Protein AF-A0A1M6SQ34-F1 (afdb_monomer_lite)

Organism: NCBI:txid1121950

Secondary structure (DSSP, 8-state):
-HHHHHHHHHHHHHHHHHHHHHHHHHHHHHHHHHHHHHHHHHHHHHHHHHHHHHHHHHHHHHHHHHHHHHHHHHHHHHHHHTTSTT---HHHHHHHHHHHHTTT-SS-S-EEEEEEE-SSEEEEEEEEEETTEEEEEEEEEE---HHHHHHHHHHHHHHHS--

Radius of gyration: 38.86 Å; chains: 1; bounding box: 76×43×124 Å

Sequence (163 aa):
MAGKAAENMLKKIAEKVPERKREEDTKQRFRLSGSATVEMAYVMPIVLLVFVVVMNLCFYYHDKNILNAIAYETAVLGSQKERTPKGFDEGELQTHFLQRLEGKMILFSSASVNVSKNSSYITVSSSASKKRMRIHIEQRASVTEPEKYIRLLRKVKNGGESQ

Structure (mmCIF, N/CA/C/O backbone):
data_AF-A0A1M6SQ34-F1
#
_entry.id   AF-A0A1M6SQ34-F1
#
loop_
_atom_site.group_PDB
_atom_site.id
_atom_site.type_symbol
_atom_site.label_atom_id
_atom_site.label_alt_id
_atom_site.label_comp_id
_atom_site.label_asym_id
_atom_site.label_entity_id
_atom_site.label_seq_id
_atom_site.pdbx_PDB_ins_code
_atom_site.Cartn_x
_atom_site.Cartn_y
_atom_site.Cartn_z
_atom_site.occupancy
_atom_site.B_iso_or_equiv
_atom_site.auth_seq_id
_atom_site.auth_comp_id
_atom_site.auth_asym_id
_atom_site.auth_atom_id
_atom_site.pdbx_PDB_model_num
ATOM 1 N N . MET A 1 1 ? 39.872 -14.318 -89.079 1.00 57.56 1 MET A N 1
ATOM 2 C CA . MET A 1 1 ? 40.341 -13.519 -87.919 1.00 57.56 1 MET A CA 1
ATOM 3 C C . MET A 1 1 ? 39.223 -13.042 -86.974 1.00 57.56 1 MET A C 1
ATOM 5 O O . MET A 1 1 ? 39.548 -12.596 -85.884 1.00 57.56 1 MET A O 1
ATOM 9 N N . ALA A 1 2 ? 37.930 -13.191 -87.307 1.00 61.06 2 ALA A N 1
ATOM 10 C CA . ALA A 1 2 ? 36.819 -12.705 -86.470 1.00 61.06 2 ALA A CA 1
ATOM 11 C C . ALA A 1 2 ? 36.485 -13.569 -85.226 1.00 61.06 2 ALA A C 1
ATOM 13 O O . ALA A 1 2 ? 36.028 -13.034 -84.221 1.00 61.06 2 ALA A O 1
ATOM 14 N N . GLY A 1 3 ? 36.759 -14.883 -85.248 1.00 67.25 3 GLY A N 1
ATOM 15 C CA . GLY A 1 3 ? 36.380 -15.800 -84.154 1.00 67.25 3 GLY A CA 1
ATOM 16 C C . GLY A 1 3 ? 37.106 -15.558 -82.821 1.00 67.25 3 GLY A C 1
ATOM 17 O O . GLY A 1 3 ? 36.475 -15.552 -81.769 1.00 67.25 3 GLY A O 1
ATOM 18 N N . LYS A 1 4 ? 38.412 -15.252 -82.857 1.00 74.94 4 LYS A N 1
ATOM 19 C CA . LYS A 1 4 ? 39.211 -14.983 -81.641 1.00 74.94 4 LYS A CA 1
ATOM 20 C C . LYS A 1 4 ? 38.807 -13.685 -80.933 1.00 74.94 4 LYS A C 1
ATOM 22 O O . LYS A 1 4 ? 38.934 -13.581 -79.717 1.00 74.94 4 LYS A O 1
ATOM 27 N N . ALA A 1 5 ? 38.320 -12.691 -81.678 1.00 78.25 5 ALA A N 1
ATOM 28 C CA . ALA A 1 5 ? 37.847 -11.436 -81.098 1.00 78.25 5 ALA A CA 1
ATOM 29 C C . ALA A 1 5 ? 36.542 -11.644 -80.315 1.00 78.25 5 ALA A C 1
ATOM 31 O O . ALA A 1 5 ? 36.414 -11.145 -79.198 1.00 78.25 5 ALA A O 1
ATOM 32 N N . ALA A 1 6 ? 35.615 -12.435 -80.865 1.00 79.88 6 ALA A N 1
ATOM 33 C CA . ALA A 1 6 ? 34.361 -12.780 -80.202 1.00 79.88 6 ALA A CA 1
ATOM 34 C C . ALA A 1 6 ? 34.595 -13.613 -78.930 1.00 79.88 6 ALA A C 1
ATOM 36 O O . ALA A 1 6 ? 34.046 -13.281 -77.882 1.00 79.88 6 ALA A O 1
ATOM 37 N N . GLU A 1 7 ? 35.472 -14.621 -78.970 1.00 82.38 7 GLU A N 1
ATOM 38 C CA . GLU A 1 7 ? 35.822 -15.403 -77.773 1.00 82.38 7 GLU A CA 1
ATOM 39 C C . GLU A 1 7 ? 36.468 -14.552 -76.675 1.00 82.38 7 GLU A C 1
ATOM 41 O O . GLU A 1 7 ? 36.139 -14.705 -75.500 1.00 82.38 7 GLU A O 1
ATOM 46 N N . ASN A 1 8 ? 37.349 -13.617 -77.039 1.00 82.19 8 ASN A N 1
ATOM 47 C CA . ASN A 1 8 ? 37.976 -12.721 -76.068 1.00 82.19 8 ASN A CA 1
ATOM 48 C C . ASN A 1 8 ? 36.972 -11.738 -75.449 1.00 82.19 8 ASN A C 1
ATOM 50 O O . ASN A 1 8 ? 37.088 -11.408 -74.268 1.00 82.19 8 ASN A O 1
ATOM 54 N N . MET A 1 9 ? 35.970 -11.286 -76.211 1.00 79.31 9 MET A N 1
ATOM 55 C CA . MET A 1 9 ? 34.881 -10.473 -75.661 1.00 79.31 9 MET A CA 1
ATOM 56 C C . MET A 1 9 ? 33.975 -11.289 -74.739 1.00 79.31 9 MET A C 1
ATOM 58 O O . MET A 1 9 ? 33.649 -10.821 -73.651 1.00 79.31 9 MET A O 1
ATOM 62 N N . LEU A 1 10 ? 33.618 -12.516 -75.124 1.00 82.12 10 LEU A N 1
ATOM 63 C CA . LEU A 1 10 ? 32.797 -13.396 -74.293 1.00 82.12 10 LEU A CA 1
ATOM 64 C C . LEU A 1 10 ? 33.511 -13.776 -72.994 1.00 82.12 10 LEU A C 1
ATOM 66 O O . LEU A 1 10 ? 32.885 -13.731 -71.939 1.00 82.12 10 LEU A O 1
ATOM 70 N N . LYS A 1 11 ? 34.823 -14.045 -73.032 1.00 80.38 11 LYS A N 1
ATOM 71 C CA . LYS A 1 11 ? 35.632 -14.274 -71.823 1.00 80.38 11 LYS A CA 1
ATOM 72 C C . LYS A 1 11 ? 35.660 -13.046 -70.912 1.00 80.38 11 LYS A C 1
ATOM 74 O O . LYS A 1 11 ? 35.396 -13.180 -69.723 1.00 80.38 11 LYS A O 1
ATOM 79 N N . LYS A 1 12 ? 35.856 -11.841 -71.464 1.00 81.12 12 LYS A N 1
ATOM 80 C CA . LYS A 1 12 ? 35.785 -10.589 -70.686 1.00 81.12 12 LYS A CA 1
ATOM 81 C C . LYS A 1 12 ? 34.411 -10.354 -70.063 1.00 81.12 12 LYS A C 1
ATOM 83 O O . LYS A 1 12 ? 34.329 -9.846 -68.952 1.00 81.12 12 LYS A O 1
ATOM 88 N N . ILE A 1 13 ? 33.330 -10.695 -70.760 1.00 78.00 13 ILE A N 1
ATOM 89 C CA . ILE A 1 13 ? 31.970 -10.566 -70.222 1.00 78.00 13 ILE A CA 1
ATOM 90 C C . ILE A 1 13 ? 31.747 -11.602 -69.114 1.00 78.00 13 ILE A C 1
ATOM 92 O O . ILE A 1 13 ? 31.276 -11.243 -68.037 1.00 78.00 13 ILE A O 1
ATOM 96 N N . ALA A 1 14 ? 32.137 -12.856 -69.347 1.00 80.25 14 ALA A N 1
ATOM 97 C CA . ALA A 1 14 ? 31.991 -13.952 -68.395 1.00 80.25 14 ALA A CA 1
ATOM 98 C C . ALA A 1 14 ? 32.818 -13.762 -67.116 1.00 80.25 14 ALA A C 1
ATOM 100 O O . ALA A 1 14 ? 32.403 -14.255 -66.078 1.00 80.25 14 ALA A O 1
ATOM 101 N N . GLU A 1 15 ? 33.937 -13.036 -67.168 1.00 81.50 15 GLU A N 1
ATOM 102 C CA . GLU A 1 15 ? 34.767 -12.698 -66.001 1.00 81.50 15 GLU A CA 1
ATOM 103 C C . GLU A 1 15 ? 34.264 -11.435 -65.274 1.00 81.50 15 GLU A C 1
ATOM 105 O O . GLU A 1 15 ? 34.242 -11.368 -64.048 1.00 81.50 15 GLU A O 1
ATOM 110 N N . LYS A 1 16 ? 33.722 -10.460 -66.012 1.00 76.94 16 LYS A N 1
ATOM 111 C CA . LYS A 1 16 ? 33.217 -9.195 -65.447 1.00 76.94 16 LYS A CA 1
ATOM 112 C C . LYS A 1 16 ? 31.826 -9.301 -64.810 1.00 76.94 16 LYS A C 1
ATOM 114 O O . LYS A 1 16 ? 31.426 -8.437 -64.029 1.00 76.94 16 LYS A O 1
ATOM 119 N N . VAL A 1 17 ? 31.051 -10.328 -65.160 1.00 75.06 17 VAL A N 1
ATOM 120 C CA . VAL A 1 17 ? 29.761 -10.655 -64.524 1.00 75.06 17 VAL A CA 1
ATOM 121 C C . VAL A 1 17 ? 29.927 -11.176 -63.084 1.00 75.06 17 VAL A C 1
ATOM 123 O O . VAL A 1 17 ? 29.259 -10.633 -62.201 1.00 75.06 17 VAL A O 1
ATOM 126 N N . PRO A 1 18 ? 30.783 -12.177 -62.793 1.00 72.25 18 PRO A N 1
ATOM 127 C CA . PRO A 1 18 ? 30.991 -12.669 -61.437 1.00 72.25 18 PRO A CA 1
ATOM 128 C C . PRO A 1 18 ? 31.678 -11.639 -60.542 1.00 72.25 18 PRO A C 1
ATOM 130 O O . PRO A 1 18 ? 31.318 -11.578 -59.373 1.00 72.25 18 PRO A O 1
ATOM 133 N N . GLU A 1 19 ? 32.586 -10.797 -61.055 1.00 76.38 19 GLU A N 1
ATOM 134 C CA . GLU A 1 19 ? 33.167 -9.703 -60.258 1.00 76.38 19 GLU A CA 1
ATOM 135 C C . GLU A 1 19 ? 32.128 -8.654 -59.855 1.00 76.38 19 GLU A C 1
ATOM 137 O O . GLU A 1 19 ? 32.046 -8.307 -58.678 1.00 76.38 19 GLU A O 1
ATOM 142 N N . ARG A 1 20 ? 31.257 -8.225 -60.782 1.00 75.81 20 ARG A N 1
ATOM 143 C CA . ARG A 1 20 ? 30.170 -7.288 -60.448 1.00 75.81 20 ARG A CA 1
ATOM 144 C C . ARG A 1 20 ? 29.190 -7.858 -59.427 1.00 75.81 20 ARG A C 1
ATOM 146 O O . ARG A 1 20 ? 28.830 -7.153 -58.491 1.00 75.81 20 ARG A O 1
ATOM 153 N N . LYS A 1 21 ? 28.803 -9.133 -59.559 1.00 74.12 21 LYS A N 1
ATOM 154 C CA . LYS A 1 21 ? 27.961 -9.797 -58.548 1.00 74.12 21 LYS A CA 1
ATOM 155 C C . LYS A 1 21 ? 28.653 -9.864 -57.186 1.00 74.12 21 LYS A C 1
ATOM 157 O O . LYS A 1 21 ? 28.020 -9.594 -56.172 1.00 74.12 21 LYS A O 1
ATOM 162 N N . ARG A 1 22 ? 29.958 -10.166 -57.155 1.00 68.44 22 ARG A N 1
ATOM 163 C CA . ARG A 1 22 ? 30.738 -10.219 -55.910 1.00 68.44 22 ARG A CA 1
ATOM 164 C C . ARG A 1 22 ? 30.814 -8.849 -55.231 1.00 68.44 22 ARG A C 1
ATOM 166 O O . ARG A 1 22 ? 30.653 -8.774 -54.016 1.00 68.44 22 ARG A O 1
ATOM 173 N N . GLU A 1 23 ? 31.026 -7.772 -55.984 1.00 74.56 23 GLU A N 1
ATOM 174 C CA . GLU A 1 23 ? 31.031 -6.406 -55.443 1.00 74.56 23 GLU A CA 1
ATOM 175 C C . GLU A 1 23 ? 29.658 -5.977 -54.906 1.00 74.56 23 GLU A C 1
ATOM 177 O O . GLU A 1 23 ? 29.587 -5.403 -53.816 1.00 74.56 23 GLU A O 1
ATOM 182 N N . GLU A 1 24 ? 28.570 -6.276 -55.625 1.00 73.75 24 GLU A N 1
ATOM 183 C CA . GLU A 1 24 ? 27.200 -5.970 -55.190 1.00 73.75 24 GLU A CA 1
ATOM 184 C C . GLU A 1 24 ? 26.819 -6.733 -53.915 1.00 73.75 24 GLU A C 1
ATOM 186 O O . GLU A 1 24 ? 26.360 -6.107 -52.957 1.00 73.75 24 GLU A O 1
ATOM 191 N N . ASP A 1 25 ? 27.106 -8.037 -53.845 1.00 69.31 25 ASP A N 1
ATOM 192 C CA . ASP A 1 25 ? 26.870 -8.862 -52.654 1.00 69.31 25 ASP A CA 1
ATOM 193 C C . ASP A 1 25 ? 27.677 -8.359 -51.448 1.00 69.31 25 ASP A C 1
ATOM 195 O O . ASP A 1 25 ? 27.176 -8.316 -50.321 1.00 69.31 25 ASP A O 1
ATOM 199 N N . THR A 1 26 ? 28.924 -7.930 -51.668 1.00 68.00 26 THR A N 1
ATOM 200 C CA . THR A 1 26 ? 29.787 -7.406 -50.597 1.00 68.00 26 THR A CA 1
ATOM 201 C C . THR A 1 26 ? 29.267 -6.061 -50.086 1.00 68.00 26 THR A C 1
ATOM 203 O O . THR A 1 26 ? 29.181 -5.857 -48.874 1.00 68.00 26 THR A O 1
ATOM 206 N N . LYS A 1 27 ? 28.824 -5.169 -50.985 1.00 65.25 27 LYS A N 1
ATOM 207 C CA . LYS A 1 27 ? 28.157 -3.904 -50.626 1.00 65.25 27 LYS A CA 1
ATOM 208 C C . LYS A 1 27 ? 26.837 -4.131 -49.893 1.00 65.25 27 LYS A C 1
ATOM 210 O O . LYS A 1 27 ? 26.537 -3.408 -48.942 1.00 65.25 27 LYS A O 1
ATOM 215 N N . GLN A 1 28 ? 26.044 -5.112 -50.322 1.00 66.88 28 GLN A N 1
ATOM 216 C CA . GLN A 1 28 ? 24.760 -5.439 -49.708 1.00 66.88 28 GLN A CA 1
ATOM 217 C C . GLN A 1 28 ? 24.957 -6.038 -48.310 1.00 66.88 28 GLN A C 1
ATOM 219 O O . GLN A 1 28 ? 24.293 -5.605 -47.370 1.00 66.88 28 GLN A O 1
ATOM 224 N N . ARG A 1 29 ? 25.936 -6.936 -48.133 1.00 62.81 29 ARG A N 1
ATOM 225 C CA . ARG A 1 29 ? 26.348 -7.459 -46.819 1.00 62.81 29 ARG A CA 1
ATOM 226 C C . ARG A 1 29 ? 26.829 -6.357 -45.877 1.00 62.81 29 ARG A C 1
ATOM 228 O O . ARG A 1 29 ? 26.398 -6.322 -44.729 1.00 62.81 29 ARG A O 1
ATOM 235 N N . PHE A 1 30 ? 27.643 -5.417 -46.361 1.00 61.28 30 PHE A N 1
ATOM 236 C CA . PHE A 1 30 ? 28.091 -4.274 -45.555 1.00 61.28 30 PHE A CA 1
ATOM 237 C C . PHE A 1 30 ? 26.922 -3.361 -45.142 1.00 61.28 30 PHE A C 1
ATOM 239 O O . PHE A 1 30 ? 26.850 -2.928 -43.992 1.00 61.28 30 PHE A O 1
ATOM 246 N N . ARG A 1 31 ? 25.961 -3.117 -46.050 1.00 60.91 31 ARG A N 1
ATOM 247 C CA . ARG A 1 31 ? 24.715 -2.382 -45.747 1.00 60.91 31 ARG A CA 1
ATOM 248 C C . ARG A 1 31 ? 23.844 -3.093 -44.707 1.00 60.91 31 ARG A C 1
ATOM 250 O O . ARG A 1 31 ? 23.296 -2.425 -43.835 1.00 60.91 31 ARG A O 1
ATOM 257 N N . LEU A 1 32 ? 23.733 -4.419 -44.776 1.00 60.38 32 LEU A N 1
ATOM 258 C CA . LEU A 1 32 ? 22.963 -5.229 -43.822 1.00 60.38 32 LEU A CA 1
ATOM 259 C C . LEU A 1 32 ? 23.627 -5.262 -42.430 1.00 60.38 32 LEU A C 1
ATOM 261 O O . LEU A 1 32 ? 22.932 -5.128 -41.425 1.00 60.38 32 LEU A O 1
ATOM 265 N N . SER A 1 33 ? 24.962 -5.344 -42.353 1.00 61.47 33 SER A N 1
ATOM 266 C CA . SER A 1 33 ? 25.711 -5.278 -41.083 1.00 61.47 33 SER A CA 1
ATOM 267 C C . SER A 1 33 ? 25.616 -3.918 -40.383 1.00 61.47 33 SER A C 1
ATOM 269 O O . SER A 1 33 ? 25.590 -3.861 -39.152 1.00 61.47 33 SER A O 1
ATOM 271 N N . GLY A 1 34 ? 25.526 -2.825 -41.150 1.00 61.81 34 GLY A N 1
ATOM 272 C CA . GLY A 1 34 ? 25.296 -1.486 -40.603 1.00 61.81 34 GLY A CA 1
ATOM 273 C C . GLY A 1 34 ? 23.908 -1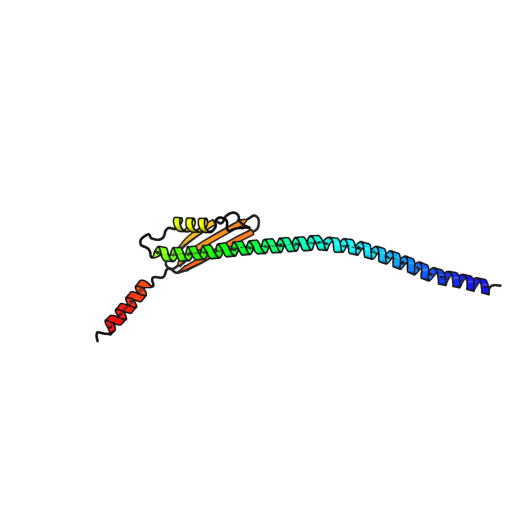.343 -39.969 1.00 61.81 34 GLY A C 1
ATOM 274 O O . GLY A 1 34 ? 23.812 -0.880 -38.836 1.00 61.81 34 GLY A O 1
ATOM 275 N N . SER A 1 35 ? 22.847 -1.802 -40.651 1.00 68.38 35 SER A N 1
ATOM 276 C CA . SER A 1 35 ? 21.461 -1.734 -40.139 1.00 68.38 35 SER A CA 1
ATOM 277 C C . SER A 1 35 ? 21.263 -2.580 -38.881 1.00 68.38 35 SER A C 1
ATOM 279 O O . SER A 1 35 ? 20.706 -2.102 -37.896 1.00 68.38 35 SER A O 1
ATOM 281 N N . ALA A 1 36 ? 21.808 -3.803 -38.865 1.00 68.44 36 ALA A N 1
ATOM 282 C CA . ALA A 1 36 ? 21.692 -4.710 -37.724 1.00 68.44 36 ALA A CA 1
ATOM 283 C C . ALA A 1 36 ? 22.315 -4.135 -36.438 1.00 68.44 36 ALA A C 1
ATOM 285 O O . ALA A 1 36 ? 21.791 -4.340 -35.347 1.00 68.44 36 ALA A O 1
ATOM 286 N N . THR A 1 37 ? 23.410 -3.375 -36.548 1.00 76.19 37 THR A N 1
ATOM 287 C CA . THR A 1 37 ? 24.051 -2.739 -35.384 1.00 76.19 37 THR A CA 1
ATOM 288 C C . THR A 1 37 ? 23.166 -1.644 -34.780 1.00 76.19 37 THR A C 1
ATOM 290 O O . THR A 1 37 ? 23.064 -1.540 -33.558 1.00 76.19 37 THR A O 1
ATOM 293 N N . VAL A 1 38 ? 22.485 -0.856 -35.621 1.00 74.44 38 VAL A N 1
ATOM 294 C CA . VAL A 1 38 ? 21.552 0.191 -35.172 1.00 74.44 38 VAL A CA 1
ATOM 295 C C . VAL A 1 38 ? 20.294 -0.432 -34.561 1.00 74.44 38 VAL A C 1
ATOM 297 O O . VAL A 1 38 ? 19.832 0.019 -33.519 1.00 74.44 38 VAL A O 1
ATOM 300 N N . GLU A 1 39 ? 19.778 -1.512 -35.148 1.00 76.75 39 GLU A N 1
ATOM 301 C CA . GLU A 1 39 ? 18.633 -2.260 -34.610 1.00 76.75 39 GLU A CA 1
ATOM 302 C C . GLU A 1 39 ? 18.947 -2.884 -33.240 1.00 76.75 39 GLU A C 1
ATOM 304 O O . GLU A 1 39 ? 18.167 -2.747 -32.296 1.00 76.75 39 GLU A O 1
ATOM 309 N N . MET A 1 40 ? 20.130 -3.484 -33.080 1.00 84.50 40 MET A N 1
ATOM 310 C CA . MET A 1 40 ? 20.574 -4.049 -31.800 1.00 84.50 40 MET A CA 1
ATOM 311 C C . MET A 1 40 ? 20.898 -2.975 -30.752 1.00 84.50 40 MET A C 1
ATOM 313 O O . MET A 1 40 ? 20.754 -3.227 -29.554 1.00 84.50 40 MET A O 1
ATOM 317 N N . ALA A 1 41 ? 21.257 -1.756 -31.168 1.00 84.56 41 ALA A N 1
ATOM 318 C CA . ALA A 1 41 ? 21.455 -0.636 -30.249 1.00 84.56 41 ALA A CA 1
ATOM 319 C C . ALA A 1 41 ? 20.162 -0.232 -29.517 1.00 84.56 41 ALA A C 1
ATOM 321 O O . ALA A 1 41 ? 20.246 0.282 -28.403 1.00 84.56 41 ALA A O 1
ATOM 322 N N . TYR A 1 42 ? 18.977 -0.514 -30.077 1.00 86.38 42 TYR A N 1
ATOM 323 C CA . TYR A 1 42 ? 17.694 -0.310 -29.390 1.00 86.38 42 TYR A CA 1
ATOM 324 C C . TYR A 1 42 ? 17.347 -1.426 -28.396 1.00 86.38 42 TYR A C 1
ATOM 326 O O . TYR A 1 42 ? 16.561 -1.199 -27.477 1.00 86.38 42 TYR A O 1
ATOM 334 N N . VAL A 1 43 ? 17.955 -2.611 -28.504 1.00 89.69 43 VAL A N 1
ATOM 335 C CA . VAL A 1 43 ? 17.679 -3.731 -27.588 1.00 89.69 43 VAL A CA 1
ATOM 336 C C . VAL A 1 43 ? 18.135 -3.398 -26.167 1.00 89.69 43 VAL A C 1
ATOM 338 O O . VAL A 1 43 ? 17.376 -3.586 -25.221 1.00 89.69 43 VAL A O 1
ATOM 341 N N . MET A 1 44 ? 19.332 -2.831 -26.005 1.00 90.56 44 MET A N 1
ATOM 342 C CA . MET A 1 44 ? 19.869 -2.449 -24.691 1.00 90.56 44 MET A CA 1
ATOM 343 C C . MET A 1 44 ? 18.983 -1.458 -23.907 1.00 90.56 44 MET A C 1
ATOM 345 O O . MET A 1 44 ? 18.648 -1.758 -22.757 1.00 90.56 44 MET A O 1
ATOM 349 N N . PRO A 1 45 ? 18.544 -0.311 -24.469 1.00 92.00 45 PRO A N 1
ATOM 350 C CA . PRO A 1 45 ? 17.646 0.598 -23.764 1.00 92.00 45 PRO A CA 1
ATOM 351 C C . PRO A 1 45 ? 16.266 -0.018 -23.509 1.00 92.00 45 PRO A C 1
ATOM 353 O O . PRO A 1 45 ? 15.675 0.272 -22.472 1.00 92.00 45 PRO A O 1
ATOM 356 N N . ILE A 1 46 ? 15.762 -0.900 -24.383 1.00 93.19 46 ILE A N 1
ATOM 357 C CA . ILE A 1 46 ? 14.504 -1.625 -24.141 1.00 93.19 46 ILE A CA 1
ATOM 358 C C . ILE A 1 46 ? 14.647 -2.577 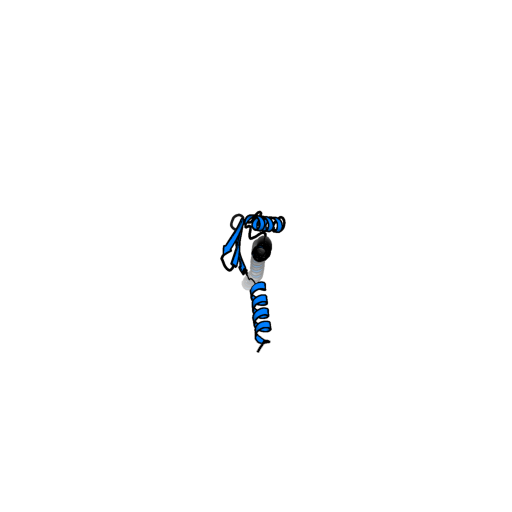-22.949 1.00 93.19 46 ILE A C 1
ATOM 360 O O . ILE A 1 46 ? 13.789 -2.585 -22.070 1.00 93.19 46 ILE A O 1
ATOM 364 N N . VAL A 1 47 ? 15.738 -3.341 -22.873 1.00 93.31 47 VAL A N 1
ATOM 365 C CA . VAL A 1 47 ? 16.009 -4.251 -21.749 1.00 93.31 47 VAL A CA 1
ATOM 366 C C . VAL A 1 47 ? 16.113 -3.473 -20.436 1.00 93.31 47 VAL A C 1
ATOM 368 O O . VAL A 1 47 ? 15.494 -3.856 -19.442 1.00 93.31 47 VAL A O 1
ATOM 371 N N . LEU A 1 48 ? 16.827 -2.344 -20.436 1.00 93.88 48 LEU A N 1
ATOM 372 C CA . LEU A 1 48 ? 16.928 -1.474 -19.264 1.00 93.88 48 LEU A CA 1
ATOM 373 C C . LEU A 1 48 ? 15.562 -0.894 -18.870 1.00 93.88 48 LEU A C 1
ATOM 375 O O . LEU A 1 48 ? 15.226 -0.857 -17.687 1.00 93.88 48 LEU A O 1
ATOM 379 N N . LEU A 1 49 ? 14.746 -0.488 -19.845 1.00 95.06 49 LEU A N 1
ATOM 380 C CA . LEU A 1 49 ? 13.396 0.015 -19.597 1.00 95.06 49 LEU A CA 1
ATOM 381 C C . LEU A 1 49 ? 12.513 -1.060 -18.959 1.00 95.06 49 LEU A C 1
ATOM 383 O O . LEU A 1 49 ? 11.870 -0.790 -17.944 1.00 95.06 49 LEU A O 1
ATOM 387 N N . VAL A 1 50 ? 12.514 -2.281 -19.498 1.00 95.94 50 VAL A N 1
ATOM 388 C CA . VAL A 1 50 ? 11.770 -3.415 -18.929 1.00 95.94 50 VAL A CA 1
ATOM 389 C C . VAL A 1 50 ? 12.231 -3.693 -17.500 1.00 95.94 50 VAL A C 1
ATOM 391 O O . VAL A 1 50 ? 11.394 -3.841 -16.612 1.00 95.94 50 VAL A O 1
ATOM 394 N N . PHE A 1 51 ? 13.539 -3.683 -17.245 1.00 96.00 51 PHE A N 1
ATOM 395 C CA . PHE A 1 51 ? 14.087 -3.872 -15.903 1.00 96.00 51 PHE A CA 1
ATOM 396 C C . PHE A 1 51 ? 13.573 -2.820 -14.908 1.00 96.00 51 PHE A C 1
ATOM 398 O O . PHE A 1 51 ? 13.092 -3.166 -13.828 1.00 96.00 51 PHE A O 1
ATOM 405 N N . VAL A 1 52 ? 13.598 -1.538 -15.285 1.00 94.31 52 VAL A N 1
ATOM 406 C CA . VAL A 1 52 ? 13.072 -0.448 -14.447 1.00 94.31 52 VAL A CA 1
ATOM 407 C C . VAL A 1 52 ? 11.566 -0.603 -14.214 1.00 94.31 52 VAL A C 1
ATOM 409 O O . VAL A 1 52 ? 11.091 -0.371 -13.101 1.00 94.31 52 VAL A O 1
ATOM 412 N N . VAL A 1 53 ? 10.796 -1.010 -15.226 1.00 94.00 53 VAL A N 1
ATOM 413 C CA . VAL A 1 53 ? 9.351 -1.253 -15.085 1.00 94.00 53 VAL A CA 1
ATOM 414 C C . VAL A 1 53 ? 9.077 -2.393 -14.105 1.00 94.00 53 VAL A C 1
ATOM 416 O O . VAL A 1 53 ? 8.256 -2.227 -13.204 1.00 94.00 53 VAL A O 1
ATOM 419 N N . VAL A 1 54 ? 9.790 -3.515 -14.229 1.00 95.94 54 VAL A N 1
ATOM 420 C CA . VAL A 1 54 ? 9.651 -4.665 -13.324 1.00 95.94 54 VAL A CA 1
ATOM 421 C C . VAL A 1 54 ? 9.997 -4.271 -11.888 1.00 95.94 54 VAL A C 1
ATOM 423 O O . VAL A 1 54 ? 9.219 -4.554 -10.980 1.00 95.94 54 VAL A O 1
ATOM 426 N N . MET A 1 55 ? 11.100 -3.548 -11.672 1.00 94.12 55 MET A N 1
ATOM 427 C CA . MET A 1 55 ? 11.478 -3.071 -10.337 1.00 94.12 55 MET A CA 1
ATOM 428 C C . MET A 1 55 ? 10.411 -2.160 -9.717 1.00 94.12 55 MET A C 1
ATOM 430 O O . MET A 1 55 ? 10.023 -2.351 -8.564 1.00 94.12 55 MET A O 1
ATOM 434 N N . ASN A 1 56 ? 9.870 -1.212 -10.489 1.00 90.88 56 ASN A N 1
ATOM 435 C CA . ASN A 1 56 ? 8.783 -0.351 -10.015 1.00 90.88 56 ASN A CA 1
ATOM 436 C C . ASN A 1 56 ? 7.515 -1.146 -9.681 1.00 90.88 56 ASN A C 1
ATOM 438 O O . ASN A 1 56 ? 6.830 -0.823 -8.711 1.00 90.88 56 ASN A O 1
ATOM 442 N N . LEU A 1 57 ? 7.204 -2.186 -10.459 1.00 92.38 57 LEU A N 1
ATOM 443 C CA . LEU A 1 57 ? 6.061 -3.055 -10.202 1.00 92.38 57 LEU A 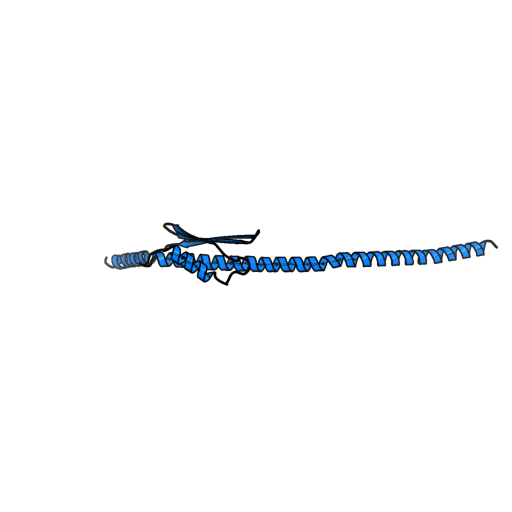CA 1
ATOM 444 C C . LEU A 1 57 ? 6.240 -3.831 -8.892 1.00 92.38 57 LEU A C 1
ATOM 446 O O . LEU A 1 57 ? 5.322 -3.863 -8.073 1.00 92.38 57 LEU A O 1
ATOM 450 N N . CYS A 1 58 ? 7.429 -4.388 -8.655 1.00 93.19 58 CYS A N 1
ATOM 451 C CA . CYS A 1 58 ? 7.764 -5.055 -7.399 1.00 93.19 58 CYS A CA 1
ATOM 452 C C . CYS A 1 58 ? 7.583 -4.116 -6.200 1.00 93.19 58 CYS A C 1
ATOM 454 O O . CYS A 1 58 ? 6.902 -4.482 -5.244 1.00 93.19 58 CYS A O 1
ATOM 456 N N . PHE A 1 59 ? 8.110 -2.889 -6.263 1.00 91.88 59 PHE A N 1
ATOM 457 C CA . PHE A 1 59 ? 7.940 -1.909 -5.182 1.00 91.88 59 PHE A CA 1
ATOM 458 C C . PHE A 1 59 ? 6.487 -1.471 -4.996 1.00 91.88 59 PHE A C 1
ATOM 460 O O . PHE A 1 59 ? 6.033 -1.293 -3.868 1.00 91.88 59 PHE A O 1
ATOM 467 N N . TYR A 1 60 ? 5.727 -1.351 -6.083 1.00 91.56 60 TYR A N 1
ATOM 468 C CA . TYR A 1 60 ? 4.306 -1.034 -6.010 1.00 91.56 60 TYR A CA 1
ATOM 469 C C . TYR A 1 60 ? 3.514 -2.115 -5.264 1.00 91.56 60 TYR A C 1
ATOM 471 O O . TYR A 1 60 ? 2.720 -1.800 -4.376 1.00 91.56 60 TYR A O 1
ATOM 479 N N . TYR A 1 61 ? 3.739 -3.390 -5.594 1.00 92.00 61 TYR A N 1
ATOM 480 C CA . TYR A 1 61 ? 3.073 -4.499 -4.910 1.00 92.00 61 TYR A CA 1
ATOM 481 C C . TYR A 1 61 ? 3.579 -4.706 -3.485 1.00 92.00 61 TYR A C 1
ATOM 483 O O . TYR A 1 61 ? 2.775 -5.018 -2.610 1.00 92.00 61 TYR A O 1
ATOM 491 N N . HIS A 1 62 ? 4.870 -4.499 -3.235 1.00 92.69 62 HIS A N 1
ATOM 492 C CA . HIS A 1 62 ? 5.445 -4.524 -1.893 1.00 92.69 62 HIS A CA 1
ATOM 493 C C . HIS A 1 62 ? 4.716 -3.545 -0.965 1.00 92.69 62 HIS A C 1
ATOM 495 O O . HIS A 1 62 ? 4.153 -3.949 0.054 1.00 92.69 62 HIS A O 1
ATOM 501 N N . ASP A 1 63 ? 4.627 -2.279 -1.375 1.00 91.50 63 ASP A N 1
ATOM 502 C CA . ASP A 1 63 ? 3.949 -1.246 -0.600 1.00 91.50 63 ASP A CA 1
ATOM 503 C C . ASP A 1 63 ? 2.448 -1.539 -0.462 1.00 91.50 63 ASP A C 1
ATOM 505 O O . ASP A 1 63 ? 1.900 -1.427 0.636 1.00 91.50 63 ASP A O 1
ATOM 509 N N . LYS A 1 64 ? 1.784 -2.000 -1.536 1.00 92.00 64 LYS A N 1
ATOM 510 C CA . LYS A 1 64 ? 0.368 -2.406 -1.491 1.00 92.00 64 LYS A CA 1
ATOM 511 C C . LYS A 1 64 ? 0.117 -3.508 -0.457 1.00 92.00 64 LYS A C 1
ATOM 513 O O . LYS A 1 64 ? -0.868 -3.451 0.278 1.00 92.00 64 LYS A O 1
ATOM 518 N N . ASN A 1 65 ? 0.991 -4.509 -0.400 1.00 93.94 65 ASN A N 1
ATOM 519 C CA . ASN A 1 65 ? 0.859 -5.635 0.520 1.00 93.94 65 ASN A CA 1
ATOM 520 C C . ASN A 1 65 ? 1.091 -5.209 1.973 1.00 93.94 65 ASN A C 1
ATOM 522 O O . ASN A 1 65 ? 0.346 -5.638 2.852 1.00 93.94 65 ASN A O 1
ATOM 526 N N . ILE A 1 66 ? 2.059 -4.323 2.223 1.00 93.69 66 ILE A N 1
ATOM 527 C CA . ILE A 1 66 ? 2.306 -3.762 3.558 1.00 93.69 66 ILE A CA 1
ATOM 528 C C . ILE A 1 66 ? 1.096 -2.970 4.050 1.00 93.69 66 ILE A C 1
ATOM 530 O O . ILE A 1 66 ? 0.627 -3.204 5.163 1.00 93.69 66 ILE A O 1
ATOM 534 N N . LEU A 1 67 ? 0.549 -2.083 3.215 1.00 93.69 67 LEU A N 1
ATOM 535 C CA . LEU A 1 67 ? -0.662 -1.329 3.542 1.00 93.69 67 LEU A CA 1
ATOM 536 C C . LEU A 1 67 ? -1.843 -2.256 3.857 1.00 93.69 67 LEU A C 1
ATOM 538 O O . LEU A 1 67 ? -2.541 -2.035 4.842 1.00 93.69 67 LEU A O 1
ATOM 542 N N . ASN A 1 68 ? -2.052 -3.303 3.054 1.00 94.19 68 ASN A N 1
ATOM 543 C CA . ASN A 1 68 ? -3.107 -4.292 3.287 1.00 94.19 68 ASN A CA 1
ATOM 544 C C . ASN A 1 68 ? -2.941 -5.003 4.632 1.00 94.19 68 ASN A C 1
ATOM 546 O O . ASN A 1 68 ? -3.907 -5.125 5.383 1.00 94.19 68 ASN A O 1
ATOM 550 N N . ALA A 1 69 ? -1.724 -5.454 4.940 1.00 94.38 69 ALA A N 1
AT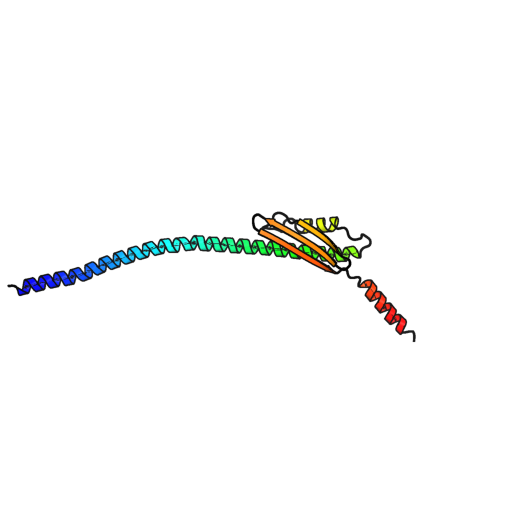OM 551 C CA . ALA A 1 69 ? -1.432 -6.164 6.177 1.00 94.38 69 ALA A CA 1
ATOM 552 C C . ALA A 1 69 ? -1.672 -5.279 7.406 1.00 94.38 69 ALA A C 1
ATOM 554 O O . ALA A 1 69 ? -2.342 -5.702 8.345 1.00 94.38 69 ALA A O 1
ATOM 555 N N . ILE A 1 70 ? -1.187 -4.036 7.375 1.00 94.31 70 ILE A N 1
ATOM 556 C CA . ILE A 1 70 ? -1.360 -3.093 8.486 1.00 94.31 70 ILE A CA 1
ATOM 557 C C . ILE A 1 70 ? -2.830 -2.676 8.612 1.00 94.31 70 ILE A C 1
ATOM 559 O O . ILE A 1 70 ? -3.350 -2.613 9.720 1.00 94.31 70 ILE A O 1
ATOM 563 N N . ALA A 1 71 ? -3.536 -2.439 7.502 1.00 94.38 71 ALA A N 1
ATOM 564 C CA . ALA A 1 71 ? -4.962 -2.111 7.538 1.00 94.38 71 ALA A CA 1
ATOM 565 C C . ALA A 1 71 ? -5.788 -3.248 8.150 1.00 94.38 71 ALA A C 1
ATOM 567 O O . ALA A 1 71 ? -6.673 -2.994 8.967 1.00 94.38 71 ALA A O 1
ATOM 568 N N . TYR A 1 72 ? -5.463 -4.496 7.808 1.00 93.69 72 TYR A N 1
ATOM 569 C CA . TYR A 1 72 ? -6.082 -5.672 8.408 1.00 93.69 72 TYR A CA 1
ATOM 570 C C . TYR A 1 72 ? -5.755 -5.793 9.905 1.00 93.69 72 TYR A C 1
ATOM 572 O O . TYR A 1 72 ? -6.661 -5.982 10.715 1.00 93.69 72 TYR A O 1
ATOM 580 N N . GLU A 1 73 ? -4.485 -5.620 10.290 1.00 92.75 73 GLU A N 1
ATOM 581 C CA . GLU A 1 73 ? -4.043 -5.622 11.692 1.00 92.75 73 GLU A CA 1
ATOM 582 C C . GLU A 1 73 ? -4.805 -4.566 12.507 1.00 92.75 73 GLU A C 1
ATOM 584 O O . GLU A 1 73 ? -5.403 -4.887 13.533 1.00 92.75 73 GLU A O 1
ATOM 589 N N . THR A 1 74 ? -4.877 -3.329 12.012 1.00 93.44 74 THR A N 1
ATOM 590 C CA . THR A 1 74 ? -5.595 -2.227 12.664 1.00 93.44 74 THR A CA 1
ATOM 591 C C . THR A 1 74 ? -7.102 -2.474 12.731 1.00 93.44 74 THR A C 1
ATOM 593 O O . THR A 1 74 ? -7.714 -2.172 13.754 1.00 93.44 74 THR A O 1
ATOM 596 N N . ALA A 1 75 ? -7.715 -3.067 11.702 1.00 92.50 75 ALA A N 1
ATOM 597 C CA . ALA A 1 75 ? -9.138 -3.406 11.731 1.00 92.50 75 ALA A CA 1
ATOM 598 C C . ALA A 1 75 ? -9.436 -4.445 12.826 1.00 92.50 75 ALA A C 1
ATOM 600 O O . ALA A 1 75 ? -10.361 -4.277 13.626 1.00 92.50 75 ALA A O 1
ATOM 601 N N . VAL A 1 76 ? -8.609 -5.490 12.915 1.00 91.56 76 VAL A N 1
ATOM 602 C CA . VAL A 1 76 ? -8.731 -6.531 13.943 1.00 91.56 76 VAL A CA 1
ATOM 603 C C . VAL A 1 76 ? -8.459 -5.965 15.337 1.00 91.56 76 VAL A C 1
ATOM 605 O O . VAL A 1 76 ? -9.212 -6.253 16.269 1.00 91.56 76 VAL A O 1
ATOM 608 N N . LEU A 1 77 ? -7.439 -5.124 15.503 1.00 91.62 77 LEU A N 1
ATOM 609 C CA . LEU A 1 77 ? -7.166 -4.440 16.769 1.00 91.62 77 LEU A CA 1
ATOM 610 C C . LEU A 1 77 ? -8.328 -3.540 17.195 1.00 91.62 77 LEU A C 1
ATOM 612 O O . LEU A 1 77 ? -8.713 -3.567 18.362 1.00 91.62 77 LEU A O 1
ATOM 616 N N . GLY A 1 78 ? -8.946 -2.820 16.258 1.00 90.50 78 GLY A N 1
ATOM 617 C CA . GLY A 1 78 ? -10.166 -2.057 16.517 1.00 90.50 78 GLY A CA 1
ATOM 618 C C . GLY A 1 78 ? -11.290 -2.939 17.042 1.00 90.50 78 GLY A C 1
ATOM 619 O O . GLY A 1 78 ? -11.907 -2.611 18.053 1.00 90.50 78 GLY A O 1
ATOM 620 N N . SER A 1 79 ? -11.514 -4.094 16.406 1.00 89.12 79 SER A N 1
ATOM 621 C CA . SER A 1 79 ? -12.576 -5.026 16.820 1.00 89.12 79 SER A CA 1
ATOM 622 C C . SER A 1 79 ? -12.362 -5.589 18.225 1.00 89.12 79 SER A C 1
ATOM 624 O O . SER A 1 79 ? -13.325 -5.859 18.939 1.00 89.12 79 SER A O 1
ATOM 626 N N . GLN A 1 80 ? -11.103 -5.729 18.644 1.00 87.75 80 GLN A N 1
ATOM 627 C CA . GLN A 1 80 ? -10.746 -6.178 19.985 1.00 87.75 80 GLN A CA 1
ATOM 628 C C . GLN A 1 80 ? -10.856 -5.056 21.021 1.00 87.75 80 GLN A C 1
ATOM 630 O O . GLN A 1 80 ? -11.351 -5.290 22.124 1.00 87.75 80 GLN A O 1
ATOM 635 N N . LYS A 1 81 ? -10.437 -3.833 20.677 1.00 87.38 81 LYS A N 1
ATOM 636 C CA . LYS A 1 81 ? -10.532 -2.670 21.569 1.00 87.38 81 LYS A CA 1
ATOM 637 C C . LYS A 1 81 ? -11.966 -2.268 21.877 1.00 87.38 81 LYS A C 1
ATOM 639 O O . LYS A 1 81 ? -12.242 -1.927 23.019 1.00 87.38 81 LYS A O 1
ATOM 644 N N . GLU A 1 82 ? -12.883 -2.431 20.926 1.00 83.62 82 GLU A N 1
ATOM 645 C CA . GLU A 1 82 ? -14.320 -2.240 21.167 1.00 83.62 82 GLU A CA 1
ATOM 646 C C . GLU A 1 82 ? -14.854 -3.122 22.315 1.00 83.62 82 GLU A C 1
ATOM 648 O O . GLU A 1 82 ? -15.784 -2.731 23.011 1.00 83.62 82 GLU A O 1
ATOM 653 N N . ARG A 1 83 ? -14.247 -4.291 22.567 1.00 76.56 83 ARG A N 1
ATOM 654 C CA . ARG A 1 83 ? -14.626 -5.176 23.686 1.00 76.56 83 ARG A CA 1
ATOM 655 C C . ARG A 1 83 ? -14.026 -4.756 25.027 1.00 76.56 83 ARG A C 1
ATOM 657 O O . ARG A 1 83 ? -14.448 -5.242 26.073 1.00 76.56 83 ARG A O 1
ATOM 664 N N . THR A 1 84 ? -12.988 -3.928 25.005 1.00 79.25 84 THR A N 1
ATOM 665 C CA . THR A 1 84 ? -12.235 -3.543 26.201 1.00 79.25 84 THR A CA 1
ATOM 666 C C . THR A 1 84 ? -12.923 -2.346 26.865 1.00 79.25 84 THR A C 1
ATOM 668 O O . THR A 1 84 ? -13.404 -1.463 26.162 1.00 79.25 84 THR A O 1
ATOM 671 N N . PRO A 1 85 ? -12.924 -2.227 28.207 1.00 70.62 85 PRO A N 1
ATOM 672 C CA . PRO A 1 85 ? -13.536 -1.091 28.909 1.00 70.62 85 PRO A CA 1
ATOM 673 C C . PRO A 1 85 ? -12.950 0.286 28.547 1.00 70.62 85 PRO A C 1
ATOM 675 O O . PRO A 1 85 ? -13.589 1.297 28.810 1.00 70.62 85 PRO A O 1
ATOM 678 N N . LYS A 1 86 ? -11.758 0.339 27.929 1.00 73.50 86 LYS A N 1
ATOM 679 C CA . LYS A 1 86 ? -11.173 1.569 27.363 1.00 73.50 86 LYS A CA 1
ATOM 680 C C . LYS A 1 86 ? -11.934 2.103 26.137 1.00 73.50 86 LYS A C 1
ATOM 682 O O . LYS A 1 86 ? -11.764 3.271 25.811 1.00 73.50 86 LYS A O 1
ATOM 687 N N . GLY A 1 87 ? -12.774 1.286 25.499 1.00 72.00 87 GLY A N 1
ATOM 688 C CA . GLY A 1 87 ? -13.571 1.671 24.337 1.00 72.00 87 GLY A CA 1
ATOM 689 C C . GLY A 1 87 ? -12.773 1.774 23.034 1.00 72.00 87 GLY A C 1
ATOM 690 O O . GLY A 1 87 ? -11.584 1.456 22.964 1.00 72.00 87 GLY A O 1
ATOM 691 N N . PHE A 1 88 ? -13.469 2.194 21.980 1.00 81.44 88 PHE A N 1
ATOM 692 C CA . PHE A 1 88 ? -12.914 2.424 20.650 1.00 81.44 88 PHE A CA 1
ATOM 693 C C . PHE A 1 88 ? -12.493 3.886 20.495 1.00 81.44 88 PHE A C 1
ATOM 695 O O . PHE A 1 88 ? -13.335 4.780 20.561 1.00 81.44 88 PHE A O 1
ATOM 702 N N . ASP A 1 89 ? -11.198 4.108 20.269 1.00 86.31 89 ASP A N 1
ATOM 703 C CA . ASP A 1 89 ? -10.634 5.411 19.918 1.00 86.31 89 ASP A CA 1
ATOM 704 C C . ASP A 1 89 ? -10.011 5.356 18.517 1.00 86.31 89 ASP A C 1
ATOM 706 O O . ASP A 1 89 ? -9.073 4.596 18.252 1.00 86.31 89 ASP A O 1
ATOM 710 N N . GLU A 1 90 ? -10.546 6.173 17.611 1.00 87.44 90 GLU A N 1
ATOM 711 C CA . GLU A 1 90 ? -10.067 6.290 16.234 1.00 87.44 90 GLU A CA 1
ATOM 712 C C . GLU A 1 90 ? -8.651 6.872 16.183 1.00 87.44 90 GLU A C 1
ATOM 714 O O . GLU A 1 90 ? -7.835 6.415 15.379 1.00 87.44 90 GLU A O 1
ATOM 719 N N . GLY A 1 91 ? -8.332 7.838 17.052 1.00 88.19 91 GLY A N 1
ATOM 720 C CA . GLY A 1 91 ? -7.040 8.527 17.058 1.00 88.19 91 GLY A CA 1
ATOM 721 C C . GLY A 1 91 ? -5.888 7.602 17.449 1.00 88.19 91 GLY A C 1
ATOM 722 O O . GLY A 1 91 ? -4.845 7.569 16.784 1.00 88.19 91 GLY A O 1
ATOM 723 N N . GLU A 1 92 ? -6.088 6.784 18.483 1.00 90.00 92 GLU A N 1
ATOM 724 C CA . GLU A 1 92 ? -5.114 5.774 18.897 1.00 90.00 92 GLU A CA 1
ATOM 725 C C . GLU A 1 92 ? -4.879 4.719 17.798 1.00 90.00 92 GLU A C 1
ATOM 727 O O . GLU A 1 92 ? -3.736 4.335 17.537 1.00 90.00 92 GLU A O 1
ATOM 732 N N . LEU A 1 93 ? -5.935 4.278 17.102 1.00 91.12 93 LEU A N 1
ATOM 733 C CA . LEU A 1 93 ? -5.820 3.321 15.994 1.00 91.12 93 LEU A CA 1
ATOM 734 C C . LEU A 1 93 ? -5.079 3.899 14.784 1.00 91.12 93 LEU A C 1
ATOM 736 O O . LEU A 1 93 ? -4.266 3.201 14.172 1.00 91.12 93 LEU A O 1
ATOM 740 N N . GLN A 1 94 ? -5.346 5.158 14.435 1.00 92.50 94 GLN A N 1
ATOM 741 C CA . GLN A 1 94 ? -4.635 5.849 13.358 1.00 92.50 94 GLN A CA 1
ATOM 742 C C . GLN A 1 94 ? -3.153 6.019 13.703 1.00 92.50 94 GLN A C 1
ATOM 744 O O . GLN A 1 94 ? -2.291 5.760 12.864 1.00 92.50 94 GLN A O 1
ATOM 749 N N . THR A 1 95 ? -2.845 6.368 14.953 1.00 92.06 95 THR A N 1
ATOM 750 C CA . THR A 1 95 ? -1.460 6.491 15.429 1.00 92.06 95 THR A CA 1
ATOM 751 C C . THR A 1 95 ? -0.739 5.147 15.368 1.00 92.06 95 THR A C 1
ATOM 753 O O . THR A 1 95 ? 0.365 5.068 14.832 1.00 92.06 95 THR A O 1
ATOM 756 N N . HIS A 1 96 ? -1.384 4.070 15.830 1.00 92.00 96 HIS A N 1
ATOM 757 C CA . HIS A 1 96 ? -0.841 2.715 15.735 1.00 92.00 96 HIS A CA 1
ATOM 758 C C . HIS A 1 96 ? -0.580 2.310 14.278 1.00 92.00 96 HIS A C 1
ATOM 760 O O . HIS A 1 96 ? 0.473 1.760 13.963 1.00 92.00 96 HIS A O 1
ATOM 766 N N . PHE A 1 97 ? -1.511 2.618 13.370 1.00 92.31 97 PHE A N 1
ATOM 767 C CA . PHE A 1 97 ? -1.343 2.366 11.940 1.00 92.31 97 PHE A CA 1
ATOM 768 C C . PHE A 1 97 ? -0.108 3.089 11.380 1.00 92.31 97 PHE A C 1
ATOM 770 O O . PHE A 1 97 ? 0.710 2.467 10.703 1.00 92.31 97 PHE A O 1
ATOM 777 N N . LEU A 1 98 ? 0.055 4.381 11.684 1.00 91.31 98 LEU A N 1
ATOM 778 C CA . LEU A 1 98 ? 1.173 5.186 11.186 1.00 91.31 98 LEU A CA 1
ATOM 779 C C . LEU A 1 98 ? 2.522 4.725 11.757 1.00 91.31 98 LEU A C 1
ATOM 781 O O . LEU A 1 98 ? 3.465 4.556 10.988 1.00 91.31 98 LEU A O 1
ATOM 785 N N . GLN A 1 99 ? 2.595 4.420 13.056 1.00 92.25 99 GLN A N 1
ATOM 786 C CA . GLN A 1 99 ? 3.793 3.848 13.691 1.00 92.25 99 GLN A CA 1
ATOM 787 C C . GLN A 1 99 ? 4.187 2.507 13.065 1.00 92.25 99 GLN A C 1
ATOM 789 O O . GLN A 1 99 ? 5.361 2.210 12.861 1.00 92.25 99 GLN A O 1
ATOM 794 N N . ARG A 1 100 ? 3.195 1.672 12.734 1.00 90.12 100 ARG A N 1
ATOM 795 C CA . ARG A 1 100 ? 3.427 0.368 12.104 1.00 90.12 100 ARG A CA 1
ATOM 796 C C . ARG A 1 100 ? 3.895 0.501 10.656 1.00 90.12 100 ARG A C 1
ATOM 798 O O . ARG A 1 100 ? 4.550 -0.421 10.167 1.00 90.12 100 ARG A O 1
ATOM 805 N N . LEU A 1 101 ? 3.514 1.581 9.977 1.00 91.44 101 LEU A N 1
ATOM 806 C CA . LEU A 1 101 ? 3.837 1.863 8.579 1.00 91.44 101 LEU A CA 1
ATOM 807 C C . LEU A 1 101 ? 5.208 2.532 8.414 1.00 91.44 101 LEU A C 1
ATOM 809 O O . LEU A 1 101 ? 5.840 2.379 7.365 1.00 91.44 101 LEU A O 1
ATOM 813 N N . GLU A 1 102 ? 5.665 3.250 9.439 1.00 86.88 102 GLU A N 1
ATOM 814 C CA . GLU A 1 102 ? 6.913 4.006 9.433 1.00 86.88 102 GLU A CA 1
ATOM 815 C C . GLU A 1 102 ? 8.109 3.136 9.008 1.00 86.88 102 GLU A C 1
ATOM 817 O O . GLU A 1 102 ? 8.340 2.042 9.523 1.00 86.88 102 GLU A O 1
ATOM 822 N N . GLY A 1 103 ? 8.845 3.605 7.996 1.00 84.69 103 GLY A N 1
ATOM 823 C CA . GLY A 1 103 ? 10.045 2.939 7.483 1.00 84.69 103 GLY A CA 1
ATOM 824 C C . GLY A 1 103 ? 9.821 1.666 6.654 1.00 84.69 103 GLY A C 1
ATOM 825 O O . GLY A 1 103 ? 10.801 1.085 6.196 1.00 84.69 103 GLY A O 1
ATOM 826 N N . LYS A 1 104 ? 8.576 1.218 6.427 1.00 88.69 104 LYS A N 1
ATOM 827 C CA . LYS A 1 104 ? 8.300 -0.013 5.656 1.00 88.69 104 LYS A CA 1
ATOM 828 C C . LYS A 1 104 ? 8.006 0.221 4.174 1.00 88.69 104 LYS A C 1
ATOM 830 O O . LYS A 1 104 ? 8.152 -0.699 3.375 1.00 88.69 104 LYS A O 1
ATOM 835 N N . MET A 1 105 ? 7.573 1.423 3.802 1.00 87.56 105 MET A N 1
ATOM 836 C CA . MET A 1 105 ? 7.227 1.759 2.418 1.00 87.56 105 MET A CA 1
ATOM 837 C C . MET A 1 105 ? 8.456 2.202 1.620 1.00 87.56 105 MET A C 1
ATOM 839 O O . MET A 1 105 ? 9.263 2.991 2.106 1.00 87.56 105 MET A O 1
ATOM 843 N N . ILE A 1 106 ? 8.576 1.718 0.383 1.00 86.75 106 ILE A N 1
ATOM 844 C CA . ILE A 1 106 ? 9.699 2.027 -0.518 1.00 86.75 106 ILE A CA 1
ATOM 845 C C . ILE A 1 106 ? 9.266 3.031 -1.589 1.00 86.75 106 ILE A C 1
ATOM 847 O O . ILE A 1 106 ? 9.983 3.980 -1.918 1.00 86.75 106 ILE A O 1
ATOM 851 N N . LEU A 1 107 ? 8.085 2.821 -2.169 1.00 80.38 107 LEU A N 1
ATOM 852 C CA . LEU A 1 107 ? 7.587 3.616 -3.277 1.00 80.38 107 LEU A CA 1
ATOM 853 C C . LEU A 1 107 ? 6.893 4.884 -2.783 1.00 80.38 107 LEU A C 1
ATOM 855 O O . LEU A 1 107 ? 7.183 5.948 -3.333 1.00 80.38 107 LEU A O 1
ATOM 859 N N . PHE A 1 108 ? 6.016 4.812 -1.779 1.00 83.56 108 PHE A N 1
ATOM 860 C CA . PHE A 1 108 ? 5.279 5.976 -1.260 1.00 83.56 108 PHE A CA 1
ATOM 861 C C . PHE A 1 108 ? 5.893 6.512 0.037 1.00 83.56 108 PHE A C 1
ATOM 863 O O . PHE A 1 108 ? 6.312 5.753 0.898 1.00 83.56 108 PHE A O 1
ATOM 870 N N . SER A 1 109 ? 5.928 7.839 0.179 1.00 75.38 109 SER A N 1
ATOM 871 C CA . SER A 1 109 ? 6.495 8.513 1.357 1.00 75.38 109 SER A CA 1
ATOM 872 C C . SER A 1 109 ? 5.534 8.579 2.542 1.00 75.38 109 SER A C 1
ATOM 874 O O . SER A 1 109 ? 5.969 8.675 3.682 1.00 75.38 109 SER A O 1
ATOM 876 N N . SER A 1 110 ? 4.229 8.586 2.276 1.00 79.12 110 SER A N 1
ATOM 877 C CA . SER A 1 110 ? 3.195 8.658 3.302 1.00 79.12 110 SER A CA 1
ATOM 878 C C . SER A 1 110 ? 1.903 8.014 2.811 1.00 79.12 110 SER A C 1
ATOM 880 O O . SER A 1 110 ? 1.604 8.001 1.610 1.00 79.12 110 SER A O 1
ATOM 882 N N . ALA A 1 111 ? 1.130 7.490 3.759 1.00 85.88 111 ALA A N 1
ATOM 883 C CA . ALA A 1 111 ? -0.234 7.043 3.534 1.00 85.88 111 ALA A CA 1
ATOM 884 C C . ALA A 1 111 ? -1.177 7.800 4.469 1.00 85.88 111 ALA A C 1
ATOM 886 O O . ALA A 1 111 ? -0.858 8.018 5.638 1.00 85.88 111 ALA A O 1
ATOM 887 N N . SER A 1 112 ? -2.341 8.188 3.958 1.00 87.88 112 SER A N 1
ATOM 888 C CA . SER A 1 112 ? -3.456 8.612 4.793 1.00 87.88 112 SER A CA 1
ATOM 889 C C . SER A 1 112 ? -4.224 7.385 5.269 1.00 87.88 112 SER A C 1
ATOM 891 O O . SER A 1 112 ? -4.341 6.387 4.551 1.00 87.88 112 SER A O 1
ATOM 893 N N . VAL A 1 113 ? -4.749 7.453 6.486 1.00 92.88 113 VAL A N 1
ATOM 894 C CA . VAL A 1 113 ? -5.600 6.416 7.066 1.00 92.88 113 VAL A CA 1
ATOM 895 C C . VAL A 1 113 ? -6.868 7.064 7.601 1.00 92.88 113 VAL A C 1
ATOM 897 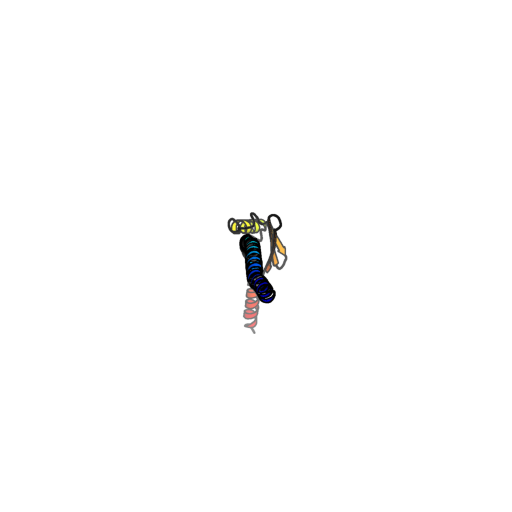O O . VAL A 1 113 ? -6.825 8.141 8.189 1.00 92.88 113 VAL A O 1
ATOM 900 N N . ASN A 1 114 ? -8.000 6.417 7.368 1.00 92.06 114 ASN A N 1
ATOM 901 C CA . ASN A 1 114 ? -9.284 6.773 7.936 1.00 92.06 114 ASN A CA 1
ATOM 902 C C . ASN A 1 114 ? -9.901 5.501 8.519 1.00 92.06 114 ASN A C 1
ATOM 904 O O . ASN A 1 114 ? -10.053 4.486 7.833 1.00 92.06 114 ASN A O 1
ATOM 908 N N . VAL A 1 115 ? -10.202 5.562 9.809 1.00 89.88 115 VAL A N 1
ATOM 909 C CA . VAL A 1 115 ? -10.807 4.473 10.566 1.00 89.88 115 VAL A CA 1
ATOM 910 C C . VAL A 1 115 ? -12.235 4.893 10.853 1.00 89.88 115 VAL A C 1
ATOM 912 O O . VAL A 1 115 ? -12.452 5.959 11.409 1.00 89.88 115 VAL A O 1
ATOM 915 N N . SER A 1 116 ? -13.195 4.058 10.471 1.00 88.00 116 SER A N 1
ATOM 916 C CA . SER A 1 116 ? -14.613 4.296 10.715 1.00 88.00 116 SER A CA 1
ATOM 917 C C . SER A 1 116 ? -15.246 3.078 11.371 1.00 88.00 116 SER A C 1
ATOM 919 O O . SER A 1 116 ? -14.924 1.924 11.062 1.00 88.00 116 SER A O 1
ATOM 921 N N . LYS A 1 117 ? -16.165 3.340 12.296 1.00 85.44 117 LYS A N 1
ATOM 922 C CA . LYS A 1 117 ? -16.930 2.315 12.998 1.00 85.44 117 LYS A CA 1
ATOM 923 C C . LYS A 1 117 ? -18.345 2.233 12.440 1.00 85.44 117 LYS A C 1
ATOM 925 O O . LYS A 1 117 ? -19.047 3.233 12.343 1.00 85.44 117 LYS A O 1
ATOM 930 N N . ASN A 1 118 ? -18.780 1.016 12.142 1.00 84.44 118 ASN A N 1
ATOM 931 C CA . ASN A 1 118 ? -20.173 0.668 11.892 1.00 84.44 118 ASN A CA 1
ATOM 932 C C . ASN A 1 118 ? -20.640 -0.327 12.976 1.00 84.44 118 ASN A C 1
ATOM 934 O O . ASN A 1 118 ? -19.818 -0.945 13.651 1.00 84.44 118 ASN A O 1
ATOM 938 N N . SER A 1 119 ? -21.949 -0.506 13.153 1.00 76.38 119 SER A N 1
ATOM 939 C CA . SER A 1 119 ? -22.545 -1.306 14.235 1.00 76.38 119 SER A CA 1
ATOM 940 C C . SER A 1 119 ? -22.067 -2.762 14.285 1.00 76.38 119 SER A C 1
ATOM 942 O O . SER A 1 119 ? -22.080 -3.367 15.351 1.00 76.38 119 SER A O 1
ATOM 944 N N . SER A 1 120 ? -21.635 -3.333 13.157 1.00 81.19 120 SER A N 1
ATOM 945 C CA . SER A 1 120 ? -21.177 -4.732 13.067 1.00 81.19 120 SER A CA 1
ATOM 946 C C . SER A 1 120 ? -19.747 -4.890 12.547 1.00 81.19 12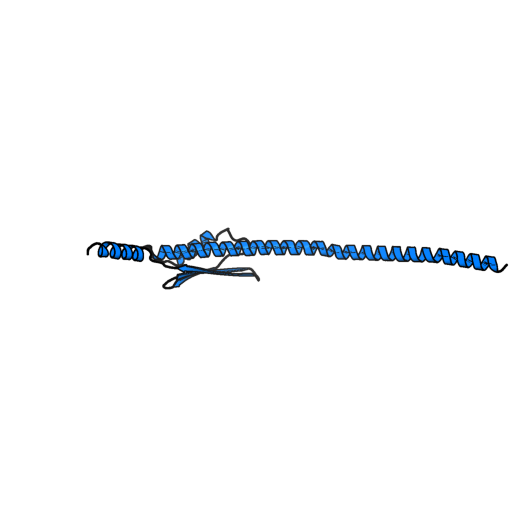0 SER A C 1
ATOM 948 O O . SER A 1 120 ? -19.192 -5.990 12.611 1.00 81.19 120 SER A O 1
ATOM 950 N N . TYR A 1 121 ? -19.143 -3.816 12.028 1.00 86.81 121 TYR A N 1
ATOM 951 C CA . TYR A 1 121 ? -17.838 -3.851 11.371 1.00 86.81 121 TYR A CA 1
ATOM 952 C C . TYR A 1 121 ? -17.033 -2.589 11.653 1.00 86.81 121 TYR A C 1
ATOM 954 O O . TYR A 1 121 ? -17.567 -1.483 11.642 1.00 86.81 121 TYR A O 1
ATOM 962 N N . ILE A 1 122 ? -15.727 -2.753 11.809 1.00 89.50 122 ILE A N 1
ATOM 963 C CA . ILE A 1 122 ? -14.757 -1.661 11.804 1.00 89.50 122 ILE A CA 1
ATOM 964 C C . ILE A 1 122 ? -14.078 -1.657 10.448 1.00 89.50 122 ILE A C 1
ATOM 966 O O . ILE A 1 122 ? -13.582 -2.691 9.998 1.00 89.50 122 ILE A O 1
ATOM 970 N N . THR A 1 123 ? -14.087 -0.496 9.801 1.00 91.62 123 THR A N 1
ATOM 971 C CA . THR A 1 123 ? -13.549 -0.292 8.460 1.00 91.62 123 THR A CA 1
ATOM 972 C C . THR A 1 123 ? -12.332 0.611 8.543 1.00 91.62 123 THR A C 1
ATOM 974 O O . THR A 1 123 ? -12.410 1.740 9.022 1.00 91.62 123 THR A O 1
ATOM 977 N N . VAL A 1 124 ? -11.201 0.115 8.058 1.00 93.50 124 VAL A N 1
ATOM 978 C CA . VAL A 1 124 ? -9.953 0.862 7.935 1.00 93.50 124 VAL A CA 1
ATOM 979 C C . VAL A 1 124 ? -9.704 1.082 6.456 1.00 93.50 124 VAL A C 1
ATOM 981 O O . VAL A 1 124 ? -9.433 0.137 5.715 1.00 93.50 124 VAL A O 1
ATOM 984 N N . SER A 1 125 ? -9.799 2.333 6.025 1.00 93.50 125 SER A N 1
ATOM 985 C CA . SER A 1 125 ? -9.424 2.743 4.679 1.00 93.50 125 SER A CA 1
ATOM 986 C C . SER A 1 125 ? -8.077 3.447 4.719 1.00 93.50 125 SER A C 1
ATOM 988 O O . SER A 1 125 ? -7.808 4.268 5.594 1.00 93.50 125 SER A O 1
ATOM 990 N N . SER A 1 126 ? -7.198 3.118 3.782 1.00 92.69 126 SER A N 1
ATOM 991 C CA . SER A 1 126 ? -5.905 3.770 3.651 1.00 92.69 126 SER A CA 1
ATOM 992 C C . SER A 1 126 ? -5.602 4.075 2.197 1.00 92.69 126 SER A C 1
ATOM 994 O O . SER A 1 126 ? -5.899 3.287 1.298 1.00 92.69 126 SER A O 1
ATOM 996 N N . SER A 1 127 ? -5.037 5.257 1.966 1.00 90.44 127 SER A N 1
ATOM 997 C CA . SER A 1 127 ? -4.672 5.718 0.634 1.00 90.44 127 SER A CA 1
ATOM 998 C C . SER A 1 127 ? -3.241 6.230 0.617 1.00 90.44 127 SER A C 1
ATOM 1000 O O . SER A 1 127 ? -2.852 7.043 1.447 1.00 90.44 127 SER A O 1
ATOM 1002 N N . ALA A 1 128 ? -2.462 5.798 -0.368 1.00 90.38 128 ALA A N 1
ATOM 1003 C CA . ALA A 1 128 ? -1.114 6.300 -0.611 1.00 90.38 128 ALA A CA 1
ATOM 1004 C C . ALA A 1 128 ? -1.021 6.806 -2.051 1.00 90.38 128 ALA A C 1
ATOM 1006 O O . ALA A 1 128 ? -1.545 6.183 -2.977 1.00 90.38 128 ALA A O 1
ATOM 1007 N N . SER A 1 129 ? -0.379 7.956 -2.264 1.00 87.31 129 SER A N 1
ATOM 1008 C CA . SER A 1 129 ? -0.249 8.537 -3.603 1.00 87.31 129 SER A CA 1
ATOM 1009 C C . SER A 1 129 ? 1.135 9.121 -3.844 1.00 87.31 129 SER A C 1
ATOM 1011 O O . SER A 1 129 ? 1.725 9.740 -2.964 1.00 87.31 129 SER A O 1
ATOM 1013 N N . LYS A 1 130 ? 1.666 8.905 -5.050 1.00 84.19 130 LYS A N 1
ATOM 1014 C CA . LYS A 1 130 ? 2.931 9.487 -5.501 1.00 84.19 130 LYS A CA 1
ATOM 1015 C C . LYS A 1 130 ? 2.878 9.741 -6.999 1.00 84.19 130 LYS A C 1
ATOM 1017 O O . LYS A 1 130 ? 2.757 8.812 -7.798 1.00 84.19 130 LYS A O 1
ATOM 1022 N N . LYS A 1 131 ? 3.021 11.010 -7.392 1.00 83.19 131 LYS A N 1
ATOM 1023 C CA . LYS A 1 131 ? 2.943 11.468 -8.790 1.00 83.19 131 LYS A CA 1
ATOM 1024 C C . LYS A 1 131 ? 1.674 10.938 -9.485 1.00 83.19 131 LYS A C 1
ATOM 1026 O O . LYS A 1 131 ? 0.583 11.414 -9.196 1.00 83.19 131 LYS A O 1
ATOM 1031 N N . ARG A 1 132 ? 1.817 9.957 -10.386 1.00 82.62 132 ARG A N 1
ATOM 1032 C CA . ARG A 1 132 ? 0.727 9.346 -11.171 1.00 82.62 132 ARG A CA 1
ATOM 1033 C C . ARG A 1 132 ? 0.165 8.057 -10.558 1.00 82.62 132 ARG A C 1
ATOM 1035 O O . ARG A 1 132 ? -0.828 7.548 -11.059 1.00 82.62 132 ARG A O 1
ATOM 1042 N N . MET A 1 133 ? 0.788 7.517 -9.510 1.00 83.62 133 MET A N 1
ATOM 1043 C CA . MET A 1 133 ? 0.384 6.253 -8.889 1.00 83.62 133 MET A CA 1
ATOM 1044 C C . MET A 1 133 ? -0.422 6.522 -7.621 1.00 83.62 133 MET A C 1
ATOM 1046 O O . MET A 1 133 ? -0.063 7.385 -6.816 1.00 83.62 133 MET A O 1
ATOM 1050 N N . ARG A 1 134 ? -1.515 5.778 -7.446 1.00 88.88 134 ARG A N 1
ATOM 1051 C CA . ARG A 1 134 ? -2.381 5.838 -6.267 1.00 88.88 134 ARG A CA 1
ATOM 1052 C C . ARG A 1 134 ? -2.768 4.426 -5.859 1.00 88.88 134 ARG A C 1
ATOM 1054 O O . ARG A 1 134 ? -3.123 3.620 -6.713 1.00 88.88 134 ARG A O 1
ATOM 1061 N N . ILE A 1 135 ? -2.709 4.156 -4.565 1.00 90.62 135 ILE A N 1
ATOM 1062 C CA . ILE A 1 135 ? -3.206 2.932 -3.948 1.00 90.62 135 ILE A CA 1
ATOM 1063 C C . ILE A 1 135 ? -4.323 3.340 -3.006 1.00 90.62 135 ILE A C 1
ATOM 1065 O O . ILE A 1 135 ? -4.151 4.256 -2.206 1.00 90.62 135 ILE A O 1
ATOM 1069 N N . HIS A 1 136 ? -5.447 2.645 -3.111 1.00 91.94 136 HIS A N 1
ATOM 1070 C CA . HIS A 1 136 ? -6.538 2.718 -2.159 1.00 91.94 136 HIS A CA 1
ATOM 1071 C C . HIS A 1 136 ? -6.827 1.305 -1.664 1.00 91.94 136 HIS A C 1
ATOM 1073 O O . HIS A 1 136 ? -6.923 0.372 -2.466 1.00 91.94 136 HIS A O 1
ATOM 1079 N N . ILE A 1 137 ? -6.897 1.155 -0.349 1.00 92.31 137 ILE A N 1
ATOM 1080 C CA . ILE A 1 137 ? -7.126 -0.107 0.343 1.00 92.31 137 ILE A CA 1
ATOM 1081 C C . ILE A 1 137 ? -8.216 0.118 1.375 1.00 92.31 137 ILE A C 1
ATOM 1083 O O . ILE A 1 137 ? -8.200 1.113 2.094 1.00 92.31 137 ILE A O 1
ATOM 1087 N N . GLU A 1 138 ? -9.125 -0.840 1.472 1.00 93.69 138 GLU A N 1
ATOM 1088 C CA . GLU A 1 138 ? -10.160 -0.877 2.491 1.00 93.69 138 GLU A CA 1
ATOM 1089 C C . GLU A 1 138 ? -10.168 -2.273 3.111 1.00 93.69 138 GLU A C 1
ATOM 1091 O O . GLU A 1 138 ? -10.236 -3.275 2.399 1.00 93.69 138 GLU A O 1
ATOM 1096 N N . GLN A 1 139 ? -10.058 -2.340 4.436 1.00 93.81 139 GLN A N 1
ATOM 1097 C CA . GLN A 1 139 ? -10.113 -3.581 5.200 1.00 93.81 139 GLN A CA 1
ATOM 1098 C C . GLN A 1 139 ? -11.192 -3.484 6.268 1.00 93.81 139 GLN A C 1
ATOM 1100 O O . GLN A 1 139 ? -11.381 -2.436 6.885 1.00 93.81 139 GLN A O 1
ATOM 1105 N N . ARG A 1 140 ? -11.913 -4.587 6.480 1.00 92.12 140 ARG A N 1
ATOM 1106 C CA . ARG A 1 140 ? -13.041 -4.653 7.412 1.00 92.12 140 ARG A CA 1
ATOM 1107 C C . ARG A 1 140 ? -12.861 -5.803 8.389 1.00 92.12 140 ARG A C 1
ATOM 1109 O O . ARG A 1 140 ? -12.520 -6.910 7.982 1.00 92.12 140 ARG A O 1
ATOM 1116 N N . ALA A 1 141 ? -13.150 -5.558 9.661 1.00 90.94 141 ALA A N 1
ATOM 1117 C CA . ALA A 1 141 ? -13.177 -6.583 10.700 1.00 90.94 141 ALA A CA 1
ATOM 1118 C C . ALA A 1 141 ? -14.520 -6.554 11.432 1.00 90.94 141 ALA A C 1
ATOM 1120 O O . ALA A 1 141 ? -15.026 -5.483 11.760 1.00 90.94 141 ALA A O 1
ATOM 1121 N N . SER A 1 142 ? -15.113 -7.723 11.683 1.00 87.00 142 SER A N 1
ATOM 1122 C CA . SER A 1 142 ? -16.401 -7.804 12.375 1.00 87.00 142 SER A CA 1
ATOM 1123 C C . SER A 1 142 ? -16.239 -7.633 13.884 1.00 87.00 142 SER A C 1
ATOM 1125 O O . SER A 1 142 ? -15.408 -8.293 14.512 1.00 87.00 142 SER A O 1
ATOM 1127 N N . VAL A 1 143 ? -17.073 -6.775 14.470 1.00 83.38 143 VAL A N 1
ATOM 1128 C CA . VAL A 1 143 ? -17.197 -6.627 15.920 1.00 83.38 143 VAL A CA 1
ATOM 1129 C C . VAL A 1 143 ? -18.090 -7.757 16.421 1.00 83.38 143 VAL A C 1
ATOM 1131 O O . VAL A 1 143 ? -19.314 -7.671 16.392 1.00 83.38 143 VAL A O 1
ATOM 1134 N N . THR A 1 144 ? -17.477 -8.861 16.834 1.00 80.06 144 THR A N 1
ATOM 1135 C CA . THR A 1 144 ? -18.202 -10.007 17.400 1.00 80.06 144 THR A CA 1
ATOM 1136 C C . THR A 1 144 ? -18.109 -10.014 18.921 1.00 80.06 144 THR A C 1
ATOM 1138 O O . THR A 1 144 ? -17.070 -9.666 19.478 1.00 80.06 144 THR A O 1
ATOM 1141 N N . GLU A 1 145 ? -19.158 -10.472 19.604 1.00 77.62 145 GLU A N 1
ATOM 1142 C CA . GLU A 1 145 ? -19.182 -10.674 21.062 1.00 77.62 145 GLU A CA 1
ATOM 1143 C C . GLU A 1 145 ? -19.313 -12.174 21.399 1.00 77.62 145 GLU A C 1
ATOM 1145 O O . GLU A 1 145 ? -20.369 -12.626 21.858 1.00 77.62 145 GLU A O 1
ATOM 1150 N N . PRO A 1 146 ? -18.262 -12.989 21.177 1.00 74.94 146 PRO A N 1
ATOM 1151 C CA . PRO A 1 146 ? -18.339 -14.437 21.386 1.00 74.94 146 PRO A CA 1
ATOM 1152 C C . PRO A 1 146 ? -18.652 -14.807 22.843 1.00 74.94 146 PRO A C 1
ATOM 1154 O O . PRO A 1 146 ? -19.288 -15.823 23.105 1.00 74.94 146 PRO A O 1
ATOM 1157 N N . GLU A 1 147 ? -18.271 -13.965 23.804 1.00 76.88 147 GLU A N 1
ATOM 1158 C CA . GLU A 1 147 ? -18.522 -14.196 25.228 1.00 76.88 147 GLU A CA 1
ATOM 1159 C C . GLU A 1 147 ? -20.014 -14.243 25.569 1.00 76.88 147 GLU A C 1
ATOM 1161 O O . GLU A 1 147 ? -20.431 -15.095 26.356 1.00 76.88 147 GLU A O 1
ATOM 1166 N N . LYS A 1 148 ? -20.835 -13.370 24.965 1.00 81.19 148 LYS A N 1
ATOM 1167 C CA . LYS A 1 148 ? -22.293 -13.392 25.166 1.00 81.19 148 LYS A CA 1
ATOM 1168 C C . LYS A 1 148 ? -22.886 -14.690 24.629 1.00 81.19 148 LYS A C 1
ATOM 1170 O O . LYS A 1 148 ? -23.698 -15.314 25.311 1.00 81.19 148 LYS A O 1
ATOM 1175 N N . TYR A 1 149 ? -22.423 -15.127 23.460 1.00 81.75 149 TYR A N 1
ATOM 1176 C CA . TYR A 1 149 ? -22.845 -16.380 22.841 1.00 81.75 149 TYR A CA 1
ATOM 1177 C C . TYR A 1 149 ? -22.457 -17.607 23.684 1.00 81.75 149 TYR A C 1
ATOM 1179 O O . TYR A 1 149 ? -23.306 -18.441 23.994 1.00 81.75 149 TYR A O 1
ATOM 1187 N N . ILE A 1 150 ? -21.209 -17.683 24.158 1.00 84.12 150 ILE A N 1
ATOM 1188 C CA . ILE A 1 150 ? -20.739 -18.780 25.022 1.00 84.12 150 ILE A CA 1
ATOM 1189 C C . ILE A 1 150 ? -21.487 -18.786 26.365 1.00 84.12 150 ILE A C 1
ATOM 1191 O O . ILE A 1 150 ? -21.870 -19.851 26.857 1.00 84.12 150 ILE A O 1
ATOM 1195 N N . ARG A 1 151 ? -21.743 -17.613 26.965 1.00 85.94 151 ARG A N 1
ATOM 1196 C CA . ARG A 1 151 ? -22.548 -17.507 28.195 1.00 85.94 151 ARG A CA 1
ATOM 1197 C C . ARG A 1 151 ? -23.981 -17.991 27.976 1.00 85.94 151 ARG A C 1
ATOM 1199 O O . ARG A 1 151 ? -24.511 -18.673 28.850 1.00 85.94 151 ARG A O 1
ATOM 1206 N N . LEU A 1 152 ? -24.596 -17.665 26.838 1.00 87.50 152 LEU A N 1
ATOM 1207 C CA . LEU A 1 152 ? -25.936 -18.136 26.484 1.00 87.50 152 LEU A CA 1
ATOM 1208 C C . LEU A 1 152 ? -25.965 -19.663 26.358 1.00 87.50 152 LEU A C 1
ATOM 1210 O O . LEU A 1 152 ? -26.794 -20.304 26.997 1.00 87.50 152 LEU A O 1
ATOM 1214 N N . LEU A 1 153 ? -25.018 -20.246 25.616 1.00 86.19 153 LEU A N 1
ATOM 1215 C CA . LEU A 1 153 ? -24.896 -21.699 25.470 1.00 86.19 153 LEU A CA 1
ATOM 1216 C C . LEU A 1 153 ? -24.754 -22.402 26.824 1.00 86.19 153 LEU A C 1
ATOM 1218 O O . LEU A 1 153 ? -25.402 -23.417 27.065 1.00 86.19 153 LEU A O 1
ATOM 1222 N N . ARG A 1 154 ? -23.959 -21.835 27.740 1.00 84.75 154 ARG A N 1
ATOM 1223 C CA . ARG A 1 154 ? -23.810 -22.378 29.097 1.00 84.75 154 ARG A CA 1
ATOM 1224 C C . ARG A 1 154 ? -25.114 -22.306 29.899 1.00 84.75 154 ARG A C 1
ATOM 1226 O O . ARG A 1 154 ? -25.424 -23.252 30.611 1.00 84.75 154 ARG A O 1
ATOM 1233 N N . LYS A 1 155 ? -25.892 -21.223 29.774 1.00 87.81 155 LYS A N 1
ATOM 1234 C CA . LYS A 1 155 ? -27.212 -21.106 30.424 1.00 87.81 155 LYS A CA 1
ATOM 1235 C C . LYS A 1 155 ? -28.217 -22.118 29.878 1.00 87.81 155 LYS A C 1
ATOM 1237 O O . LYS A 1 155 ? -28.931 -22.721 30.666 1.00 87.81 155 LYS A O 1
ATOM 1242 N N . VAL A 1 156 ? -28.254 -22.317 28.559 1.00 88.62 156 VAL A N 1
ATOM 1243 C CA . VAL A 1 156 ? -29.147 -23.297 27.919 1.00 88.62 156 VAL A CA 1
ATOM 1244 C C . VAL A 1 156 ? -28.782 -24.718 28.344 1.00 88.62 156 VAL A C 1
ATOM 1246 O O . VAL A 1 156 ? -29.667 -25.477 28.720 1.00 88.62 156 VAL A O 1
ATOM 1249 N N . LYS A 1 157 ? -27.487 -25.059 28.364 1.00 86.00 157 LYS A N 1
ATOM 1250 C CA . LYS A 1 157 ? -27.025 -26.373 28.826 1.00 86.00 157 LYS A CA 1
ATOM 1251 C C . LYS A 1 157 ? -27.389 -26.623 30.293 1.00 86.00 157 LYS A C 1
ATOM 1253 O O . LYS A 1 157 ? -28.026 -27.619 30.598 1.00 86.00 157 LYS A O 1
ATOM 1258 N N . ASN A 1 158 ? -27.048 -25.692 31.182 1.00 79.31 158 ASN A N 1
ATOM 1259 C CA . ASN A 1 158 ? -27.294 -25.854 32.616 1.00 79.31 158 ASN A CA 1
ATOM 1260 C C . ASN A 1 158 ? -28.787 -25.762 32.983 1.00 79.31 158 ASN A C 1
ATOM 1262 O O . ASN A 1 158 ? -29.195 -26.295 34.005 1.00 79.31 158 ASN A O 1
ATOM 1266 N N . GLY A 1 159 ? -29.601 -25.063 32.185 1.00 71.12 159 GLY A N 1
ATOM 1267 C CA . GLY A 1 159 ? -31.052 -24.984 32.374 1.00 71.12 159 GLY A CA 1
ATOM 1268 C C . GLY A 1 159 ? -31.818 -26.186 31.815 1.00 71.12 159 GLY A C 1
ATOM 1269 O O . GLY A 1 159 ? -32.946 -26.423 32.235 1.00 71.12 159 GLY A O 1
ATOM 1270 N N . GLY A 1 160 ? -31.220 -26.940 30.887 1.00 61.12 160 GLY A N 1
ATOM 1271 C CA . GLY A 1 160 ? -31.793 -28.163 30.318 1.00 61.12 160 GLY A CA 1
ATOM 1272 C C . GLY A 1 160 ? -31.542 -29.429 31.144 1.00 61.12 160 GLY A C 1
ATOM 1273 O O . GLY A 1 160 ? -32.226 -30.418 30.929 1.00 61.12 160 GLY A O 1
ATOM 1274 N N . GLU A 1 161 ? -30.601 -29.402 32.093 1.00 56.88 161 GLU A N 1
ATOM 1275 C CA . GLU A 1 161 ? -30.274 -30.534 32.984 1.00 56.88 161 GLU A CA 1
ATOM 1276 C C . GLU A 1 161 ? -31.143 -30.576 34.266 1.00 56.88 161 GLU A C 1
ATOM 1278 O O . GLU A 1 161 ? -30.981 -31.472 35.088 1.00 56.88 161 GLU A O 1
ATOM 1283 N N . SER A 1 162 ? -32.079 -29.631 34.438 1.00 52.81 162 SER A N 1
ATOM 1284 C CA . SER A 1 162 ? -32.986 -29.546 35.600 1.00 52.81 162 SER A CA 1
ATOM 1285 C C . SER A 1 162 ? -34.410 -30.072 35.336 1.00 52.81 162 SER A C 1
ATOM 1287 O O . SER A 1 162 ? -35.339 -29.661 36.035 1.00 52.81 162 SER A O 1
ATOM 1289 N N . GLN A 1 163 ? -34.604 -30.940 34.336 1.00 46.25 163 GLN A N 1
ATOM 1290 C CA . GLN A 1 163 ? -35.870 -31.645 34.074 1.00 46.25 163 GLN A CA 1
ATOM 1291 C C . GLN A 1 163 ? -35.652 -33.151 33.976 1.00 46.25 163 GLN A C 1
ATOM 1293 O O . GLN A 1 163 ? -34.666 -33.552 33.319 1.00 46.25 163 GLN A O 1
#

InterPro domains:
  IPR012495 TadE-like domain [PF07811] (34-75)

pLDDT: mean 83.45, std 10.28, range [46.25, 96.0]

Foldseek 3Di:
DPPVVVVVVVVVVVVVVVVVVVVVVVVVVVVVVVVVVVVVVVVVVVVVVVVVVVVVVVLVVQLLVQLQVLQQVLFVVQLVQCVPPVHGDFVVSQVSSQVSSPPRHDNFPDKDWDWDDDPFKIKIWIWTDDDPDIDIDIDIDTNDDVVVVVVVVVCVVVVVVPD